Protein AF-A0AAJ5W7L3-F1 (afdb_monomer)

Foldseek 3Di:
DPVPLLVVLVVLLVVLVVVVPDPPDPDDPVLNVLSVVLNVLSVVLVVDPDVVSSVVSVVVSVVSVCVRVVVVVVVVVVD

Nearest PDB structures (foldseek):
  3t46-assembly1_A  TM=7.762E-01  e=3.112E+00  Staphylococcus aureus subsp. aureus Mu50
  7ko2-assembly4_D  TM=7.458E-01  e=3.756E+00  Escherichia coli K-12
  8e1e-assembly1_C  TM=5.716E-01  e=4.533E+00  synthetic construct

Sequence (79 aa):
MQKHSLKNNDELIQGIRTILSNDRCSFSDEEQVLLNDCIDKLEESKTEPNPHVQKLTFVKVLEILLRIFTFIDHVKDLF

Organism: NCBI:txid3121371

Structure (mmCIF, N/CA/C/O backbone):
data_AF-A0AAJ5W7L3-F1
#
_entry.id   AF-A0AAJ5W7L3-F1
#
loop_
_atom_site.group_PDB
_atom_site.id
_atom_site.type_symbol
_atom_site.label_atom_id
_atom_site.label_alt_id
_atom_site.label_comp_id
_atom_site.label_asym_id
_atom_site.label_entity_id
_atom_site.label_seq_id
_atom_site.pdbx_PDB_ins_code
_atom_site.Cartn_x
_atom_site.Cartn_y
_atom_site.Cartn_z
_atom_site.occupancy
_atom_site.B_iso_or_equiv
_atom_site.auth_seq_id
_atom_site.auth_comp_id
_atom_site.auth_asym_id
_atom_site.auth_atom_id
_atom_site.pdbx_PDB_model_num
ATOM 1 N N . MET A 1 1 ? -6.193 10.353 21.477 1.00 43.62 1 MET A N 1
ATOM 2 C CA . MET A 1 1 ? -5.123 10.848 20.574 1.00 43.62 1 MET A CA 1
ATOM 3 C C . MET A 1 1 ? -4.930 9.910 19.364 1.00 43.62 1 MET A C 1
ATOM 5 O O . MET A 1 1 ? -3.818 9.477 19.115 1.00 43.62 1 MET A O 1
ATOM 9 N N . GLN A 1 2 ? -5.981 9.591 18.589 1.00 50.69 2 GLN A N 1
ATOM 10 C CA . GLN A 1 2 ? -5.906 8.618 17.469 1.00 50.69 2 GLN A CA 1
ATOM 11 C C . GLN A 1 2 ? -6.067 9.230 16.063 1.00 50.69 2 GLN A C 1
ATOM 13 O O . GLN A 1 2 ? -5.790 8.562 15.074 1.00 50.69 2 GLN A O 1
ATOM 18 N N . LYS A 1 3 ? -6.467 10.505 15.945 1.00 50.78 3 LYS A N 1
ATOM 19 C CA . LYS A 1 3 ? -6.789 11.132 14.645 1.00 50.78 3 LYS A CA 1
ATOM 20 C C . LYS A 1 3 ? -5.601 11.276 13.684 1.00 50.78 3 LYS A C 1
ATOM 22 O O . LYS A 1 3 ? -5.818 11.313 12.481 1.00 50.78 3 LYS A O 1
ATOM 27 N N . HIS A 1 4 ? -4.372 11.366 14.194 1.00 55.25 4 HIS A N 1
ATOM 28 C CA . HIS A 1 4 ? -3.193 11.593 13.351 1.00 55.25 4 HIS A CA 1
ATOM 29 C C . HIS A 1 4 ? -2.731 10.339 12.594 1.00 55.25 4 HIS A C 1
ATOM 31 O O . HIS A 1 4 ? -2.356 10.456 11.437 1.00 55.25 4 HIS A O 1
ATOM 37 N N . SER A 1 5 ? -2.789 9.150 13.210 1.00 58.38 5 SER A N 1
ATOM 38 C CA . SER A 1 5 ? -2.313 7.901 12.579 1.00 58.38 5 SER A CA 1
ATOM 39 C C . SER A 1 5 ? -3.154 7.529 11.352 1.00 58.38 5 SER A C 1
ATOM 41 O O . SER A 1 5 ? -2.620 7.248 10.286 1.00 58.38 5 SER A O 1
ATOM 43 N N . LEU A 1 6 ? -4.482 7.637 11.480 1.00 59.19 6 LEU A N 1
ATOM 44 C CA . LEU A 1 6 ? -5.431 7.376 10.392 1.00 59.19 6 LEU A CA 1
ATOM 45 C C . LEU A 1 6 ? -5.208 8.302 9.188 1.00 59.19 6 LEU A C 1
ATOM 47 O O . LEU A 1 6 ? -5.137 7.823 8.061 1.00 59.19 6 LEU A O 1
ATOM 51 N N . LYS A 1 7 ? -5.013 9.605 9.436 1.00 67.00 7 LYS A N 1
ATOM 52 C CA . LYS A 1 7 ? -4.745 10.596 8.382 1.00 67.00 7 LYS A CA 1
ATOM 53 C C . LYS A 1 7 ? -3.473 10.263 7.596 1.00 67.00 7 LYS A C 1
ATOM 55 O O . LYS A 1 7 ? -3.464 10.389 6.379 1.00 67.00 7 LYS A O 1
ATOM 60 N N . ASN A 1 8 ? -2.435 9.791 8.286 1.00 76.19 8 ASN A N 1
ATOM 61 C CA . ASN A 1 8 ? -1.166 9.430 7.657 1.00 76.19 8 ASN A CA 1
ATOM 62 C C . ASN A 1 8 ? -1.295 8.187 6.757 1.00 76.19 8 ASN A C 1
ATOM 64 O O . ASN A 1 8 ? -0.689 8.151 5.690 1.00 76.19 8 ASN A O 1
ATOM 68 N N . ASN A 1 9 ? -2.090 7.187 7.157 1.00 84.69 9 ASN A N 1
ATOM 69 C CA . ASN A 1 9 ? -2.326 5.998 6.332 1.00 84.69 9 ASN A CA 1
ATOM 70 C C . ASN A 1 9 ? -3.129 6.331 5.071 1.00 84.69 9 ASN A C 1
ATOM 72 O O . ASN A 1 9 ? -2.766 5.881 3.989 1.00 84.69 9 ASN A O 1
ATOM 76 N N . ASP A 1 10 ? -4.183 7.142 5.198 1.00 88.56 10 ASP A N 1
ATOM 77 C CA . ASP A 1 10 ? -5.011 7.553 4.058 1.00 88.56 10 ASP A CA 1
ATOM 78 C C . ASP A 1 10 ? -4.205 8.350 3.021 1.00 88.56 10 ASP A C 1
ATOM 80 O O . ASP A 1 10 ? -4.304 8.091 1.820 1.00 88.56 10 ASP A O 1
ATOM 84 N N . GLU A 1 11 ? -3.357 9.275 3.479 1.00 89.44 11 GLU A N 1
ATOM 85 C CA . GLU A 1 11 ? -2.459 10.045 2.610 1.00 89.44 11 GLU A CA 1
ATOM 86 C C . GLU A 1 11 ? -1.446 9.140 1.892 1.00 89.44 11 GLU A C 1
ATOM 88 O O . GLU A 1 11 ? -1.194 9.317 0.697 1.00 89.44 11 GLU A O 1
ATOM 93 N N . LEU A 1 12 ? -0.901 8.135 2.586 1.00 90.19 12 LEU A N 1
ATOM 94 C CA . LEU A 1 12 ? 0.061 7.203 2.002 1.00 90.19 12 LEU A CA 1
ATOM 95 C C . LEU A 1 12 ? -0.599 6.270 0.976 1.00 90.19 12 LEU A C 1
ATOM 97 O O . LEU A 1 12 ? -0.070 6.108 -0.122 1.00 90.19 12 LEU A O 1
ATOM 101 N N . ILE A 1 13 ? -1.787 5.734 1.279 1.00 93.75 13 ILE A N 1
ATOM 102 C CA . ILE A 1 13 ? -2.599 4.954 0.330 1.00 93.75 13 ILE A CA 1
ATOM 103 C C . ILE A 1 13 ? -2.883 5.782 -0.926 1.00 93.75 13 ILE A C 1
ATOM 105 O O . ILE A 1 13 ? -2.706 5.298 -2.045 1.00 93.75 13 ILE A O 1
ATOM 109 N N . GLN A 1 14 ? -3.301 7.041 -0.761 1.00 93.62 14 GLN A N 1
ATOM 110 C CA . GLN A 1 14 ? -3.567 7.929 -1.889 1.00 93.62 14 GLN A CA 1
ATOM 111 C C 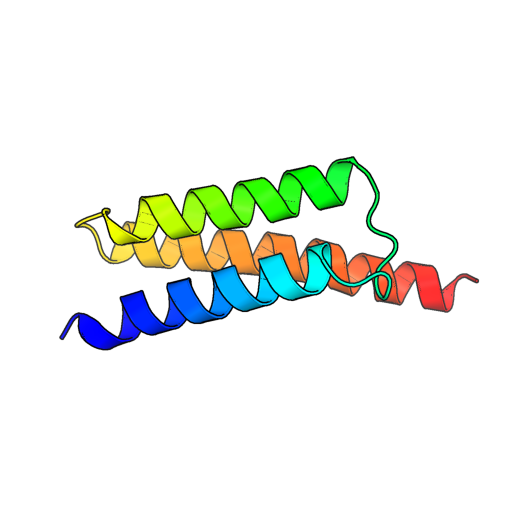. GLN A 1 14 ? -2.305 8.170 -2.727 1.00 93.62 14 GLN A C 1
ATOM 113 O O . GLN A 1 14 ? -2.379 8.142 -3.957 1.00 93.62 14 GLN A O 1
ATOM 118 N N . GLY A 1 15 ? -1.151 8.372 -2.087 1.00 91.19 15 GLY A N 1
ATOM 119 C CA . GLY A 1 15 ? 0.137 8.502 -2.768 1.00 91.19 15 GLY A CA 1
ATOM 120 C C . GLY A 1 15 ? 0.475 7.271 -3.611 1.00 91.19 15 GLY A C 1
ATOM 121 O O . GLY A 1 15 ? 0.771 7.412 -4.798 1.00 91.19 15 GLY A O 1
ATOM 122 N N . ILE A 1 16 ? 0.340 6.070 -3.037 1.00 92.44 16 ILE A N 1
ATOM 123 C CA . ILE A 1 16 ? 0.611 4.802 -3.733 1.00 92.44 16 ILE A CA 1
ATOM 124 C C . ILE A 1 16 ? -0.356 4.593 -4.911 1.00 92.44 16 ILE A C 1
ATOM 126 O O . ILE A 1 16 ? 0.063 4.270 -6.021 1.00 92.44 16 ILE A O 1
ATOM 130 N N . ARG A 1 17 ? -1.655 4.854 -4.724 1.00 93.69 17 ARG A N 1
ATOM 131 C CA . ARG A 1 17 ? -2.634 4.790 -5.825 1.00 93.69 17 ARG A CA 1
ATOM 132 C C . ARG A 1 17 ? -2.305 5.788 -6.935 1.00 93.69 17 ARG A C 1
ATOM 134 O O . ARG A 1 17 ? -2.424 5.465 -8.112 1.00 93.69 17 ARG A O 1
ATOM 141 N N . THR A 1 18 ? -1.853 6.985 -6.565 1.00 91.31 18 THR A N 1
ATOM 142 C CA . THR A 1 18 ? -1.492 8.034 -7.525 1.00 91.31 18 THR A CA 1
ATOM 143 C C . THR A 1 18 ? -0.306 7.612 -8.386 1.00 91.31 18 THR A C 1
ATOM 145 O O . THR A 1 18 ? -0.375 7.774 -9.603 1.00 91.31 18 THR A O 1
ATOM 148 N N . ILE A 1 19 ? 0.758 7.053 -7.798 1.00 89.38 19 ILE A N 1
ATOM 149 C CA . ILE A 1 19 ? 1.923 6.588 -8.571 1.00 89.38 19 ILE A CA 1
ATOM 150 C C . ILE A 1 19 ? 1.577 5.393 -9.465 1.00 89.38 19 ILE A C 1
ATOM 152 O O . ILE A 1 19 ? 2.047 5.361 -10.592 1.00 89.38 19 ILE A O 1
ATOM 156 N N . LEU A 1 20 ? 0.716 4.471 -9.014 1.00 89.19 20 LEU A N 1
ATOM 157 C CA . LEU A 1 20 ? 0.261 3.331 -9.820 1.00 89.19 20 LEU A CA 1
ATOM 158 C C . LEU A 1 20 ? -0.617 3.767 -11.002 1.00 89.19 20 LEU A C 1
ATOM 160 O O . LEU A 1 20 ? -0.565 3.164 -12.065 1.00 89.19 20 LEU A O 1
ATOM 164 N N . SER A 1 21 ? -1.432 4.811 -10.821 1.00 87.06 21 SER A N 1
ATOM 165 C CA . SER A 1 21 ? -2.331 5.324 -11.867 1.00 87.06 21 SER A CA 1
ATOM 166 C C . SER A 1 21 ? -1.654 6.231 -12.899 1.00 87.06 21 SER A C 1
ATOM 168 O O . SER A 1 21 ? -2.234 6.512 -13.945 1.00 87.06 21 SER A O 1
ATOM 170 N N . ASN A 1 22 ? -0.465 6.750 -12.588 1.00 76.50 22 ASN A N 1
ATOM 171 C CA . ASN A 1 22 ? 0.271 7.627 -13.487 1.00 76.50 22 ASN A CA 1
ATOM 172 C C . ASN A 1 22 ? 1.262 6.803 -14.312 1.00 76.50 22 ASN A C 1
ATOM 174 O O . ASN A 1 22 ? 2.146 6.174 -13.742 1.00 76.50 22 ASN A O 1
ATOM 178 N N . ASP A 1 23 ? 1.261 6.977 -15.634 1.00 71.50 23 ASP A N 1
ATOM 179 C CA . ASP A 1 23 ? 2.287 6.437 -16.553 1.00 71.50 23 ASP A CA 1
ATOM 180 C C . ASP A 1 23 ? 3.701 7.031 -16.340 1.00 71.50 23 ASP A C 1
ATOM 182 O O . ASP A 1 23 ? 4.596 6.889 -17.170 1.00 71.50 23 ASP A O 1
ATOM 186 N N . ARG A 1 24 ? 3.933 7.745 -15.231 1.00 69.56 24 ARG A N 1
ATOM 187 C CA . ARG A 1 24 ? 5.229 8.361 -14.911 1.00 69.56 24 ARG A CA 1
ATOM 188 C C . ARG A 1 24 ? 6.260 7.348 -14.422 1.00 69.56 24 ARG A C 1
ATOM 190 O O . ARG A 1 24 ? 7.454 7.626 -14.513 1.00 69.56 24 ARG A O 1
ATOM 197 N N . CYS A 1 25 ? 5.814 6.222 -13.871 1.00 73.81 25 CYS A N 1
ATOM 198 C CA . CYS A 1 25 ? 6.674 5.176 -13.337 1.00 73.81 25 CYS A CA 1
ATOM 199 C C . CYS A 1 25 ? 6.366 3.860 -14.053 1.00 73.81 25 CYS A C 1
ATOM 201 O O . CYS A 1 25 ? 5.269 3.325 -13.925 1.00 73.81 25 CYS A O 1
ATOM 203 N N . SER A 1 26 ? 7.337 3.328 -14.794 1.00 82.19 26 SER A N 1
ATOM 204 C CA . SER A 1 26 ? 7.240 1.999 -15.405 1.00 82.19 26 SER A CA 1
ATOM 205 C C . SER A 1 26 ? 7.545 0.925 -14.361 1.00 82.19 26 SER A C 1
ATOM 207 O O . SER A 1 26 ? 8.639 0.370 -14.342 1.00 82.19 26 SER A O 1
ATOM 209 N N . PHE A 1 27 ? 6.595 0.680 -13.460 1.00 86.25 27 PHE A N 1
ATOM 210 C CA . PHE A 1 27 ? 6.704 -0.397 -12.479 1.00 86.25 27 PHE A CA 1
ATOM 211 C C . PHE A 1 27 ? 6.558 -1.756 -13.162 1.00 86.25 27 PHE A C 1
ATOM 213 O O . PHE A 1 27 ? 5.614 -1.982 -13.924 1.00 86.25 27 PHE A O 1
ATOM 220 N N . SER A 1 28 ? 7.462 -2.674 -12.844 1.00 88.50 28 SER A N 1
ATOM 221 C CA . SER A 1 28 ? 7.320 -4.092 -13.167 1.00 88.50 28 SER A CA 1
ATOM 222 C C . SER A 1 28 ? 6.094 -4.704 -12.483 1.00 88.50 28 SER A C 1
ATOM 224 O O . SER A 1 28 ? 5.591 -4.178 -11.488 1.00 88.50 28 SER A O 1
ATOM 226 N N . ASP A 1 29 ? 5.633 -5.852 -12.982 1.00 89.69 29 ASP A N 1
ATOM 227 C CA . ASP A 1 29 ? 4.511 -6.582 -12.379 1.00 89.69 29 ASP A CA 1
ATOM 228 C C . ASP A 1 29 ? 4.773 -6.904 -10.894 1.00 89.69 29 ASP A C 1
ATOM 230 O O . ASP A 1 29 ? 3.873 -6.797 -10.062 1.00 89.69 29 ASP A O 1
ATOM 234 N N . GLU A 1 30 ? 6.020 -7.235 -10.536 1.00 89.75 30 GLU A N 1
ATOM 235 C CA . GLU A 1 30 ? 6.421 -7.499 -9.148 1.00 89.75 30 GLU A CA 1
ATOM 236 C C . GLU A 1 30 ? 6.316 -6.240 -8.273 1.00 89.75 30 GLU A C 1
ATOM 238 O O . GLU A 1 30 ? 5.756 -6.288 -7.177 1.00 89.75 30 GLU A O 1
ATOM 243 N N . GLU A 1 31 ? 6.785 -5.091 -8.764 1.00 90.19 31 GLU A N 1
ATOM 244 C CA . GLU A 1 31 ? 6.666 -3.815 -8.048 1.00 90.19 31 GLU A CA 1
ATOM 245 C C . GLU A 1 31 ? 5.204 -3.391 -7.888 1.00 90.19 31 GLU A C 1
ATOM 247 O O . GLU A 1 31 ? 4.814 -2.930 -6.816 1.00 90.19 31 GLU A O 1
ATOM 252 N N . GLN A 1 32 ? 4.368 -3.598 -8.908 1.00 91.50 32 GLN A N 1
ATOM 253 C CA . GLN A 1 32 ? 2.934 -3.320 -8.817 1.00 91.50 32 GLN A CA 1
ATOM 254 C C . GLN A 1 32 ? 2.254 -4.193 -7.757 1.00 91.50 32 GLN A C 1
ATOM 256 O O . GLN A 1 32 ? 1.433 -3.694 -6.986 1.00 91.50 32 GLN A O 1
ATOM 261 N N . VAL A 1 33 ? 2.605 -5.480 -7.673 1.00 93.31 33 VAL A N 1
ATOM 262 C CA . VAL A 1 33 ? 2.104 -6.378 -6.620 1.00 93.31 33 VAL A CA 1
ATOM 263 C C . VAL A 1 33 ? 2.536 -5.887 -5.237 1.00 93.31 33 VAL A C 1
ATOM 265 O O . VAL A 1 33 ? 1.700 -5.796 -4.341 1.00 93.31 33 VAL A O 1
ATOM 268 N N . LEU A 1 34 ? 3.804 -5.503 -5.064 1.00 92.62 34 LEU A N 1
ATOM 269 C CA . LEU A 1 34 ? 4.322 -4.991 -3.789 1.00 92.62 34 LEU A CA 1
ATOM 270 C C . LEU A 1 34 ? 3.652 -3.679 -3.354 1.00 92.62 34 LEU A C 1
ATOM 272 O O . LEU A 1 34 ? 3.378 -3.484 -2.168 1.00 92.62 34 LEU A O 1
ATOM 276 N N . LEU A 1 35 ? 3.368 -2.779 -4.297 1.00 93.44 35 LEU A N 1
ATOM 277 C CA . LEU A 1 35 ? 2.662 -1.525 -4.023 1.00 93.44 35 LEU A CA 1
ATOM 278 C C . LEU A 1 35 ? 1.193 -1.765 -3.650 1.00 93.44 35 LEU A C 1
ATOM 280 O O . LEU A 1 35 ? 0.687 -1.112 -2.736 1.00 93.44 35 LEU A O 1
ATOM 284 N N . ASN A 1 36 ? 0.517 -2.715 -4.300 1.00 94.56 36 ASN A N 1
ATOM 285 C CA . ASN A 1 36 ? -0.846 -3.102 -3.926 1.00 94.56 36 ASN A CA 1
ATOM 286 C C . ASN A 1 36 ? -0.892 -3.768 -2.540 1.00 94.56 36 ASN A C 1
ATOM 288 O O . ASN A 1 36 ? -1.709 -3.379 -1.712 1.00 94.56 36 ASN A O 1
ATOM 292 N N . ASP A 1 37 ? 0.049 -4.661 -2.230 1.00 94.44 37 ASP A N 1
ATOM 293 C CA . ASP A 1 37 ? 0.183 -5.265 -0.894 1.00 94.44 37 ASP A CA 1
ATOM 294 C C . ASP A 1 37 ? 0.439 -4.206 0.200 1.00 94.44 37 ASP A C 1
ATOM 296 O O . ASP A 1 37 ? -0.062 -4.310 1.321 1.00 94.44 37 ASP A O 1
ATOM 300 N N . CYS A 1 38 ? 1.158 -3.122 -0.122 1.00 94.38 38 CYS A N 1
ATOM 301 C CA . CYS A 1 38 ? 1.291 -1.984 0.789 1.00 94.38 38 CYS A CA 1
ATOM 302 C C . CYS A 1 38 ? -0.049 -1.287 1.059 1.00 94.38 38 CYS A C 1
ATOM 304 O O . CYS A 1 38 ? -0.307 -0.911 2.203 1.00 94.38 38 CYS A O 1
ATOM 306 N N . ILE A 1 39 ? -0.896 -1.108 0.039 1.00 95.19 39 ILE A N 1
ATOM 307 C CA . ILE A 1 39 ? -2.236 -0.527 0.210 1.00 95.19 39 ILE A CA 1
ATOM 308 C C . ILE A 1 39 ? -3.068 -1.408 1.143 1.00 95.19 39 ILE A C 1
ATOM 310 O O . ILE A 1 39 ? -3.629 -0.890 2.109 1.00 95.19 39 ILE A O 1
ATOM 314 N N . ASP A 1 40 ? -3.094 -2.718 0.902 1.00 94.50 40 ASP A N 1
ATOM 315 C CA . ASP A 1 40 ? -3.881 -3.664 1.698 1.00 94.50 40 ASP A CA 1
ATOM 316 C C . ASP A 1 40 ? -3.448 -3.646 3.170 1.00 94.50 40 ASP A C 1
ATOM 318 O O . ASP A 1 40 ? -4.270 -3.456 4.067 1.00 94.50 40 ASP A O 1
ATOM 322 N N . LYS A 1 41 ? -2.137 -3.696 3.432 1.00 91.81 41 LYS A N 1
ATOM 323 C CA . LYS A 1 41 ? -1.580 -3.601 4.792 1.00 91.81 41 LYS A CA 1
ATOM 324 C C . LYS A 1 41 ? -1.923 -2.287 5.493 1.00 91.81 41 LYS A C 1
ATOM 326 O O . LYS A 1 41 ? -2.178 -2.274 6.701 1.00 91.81 41 LYS A O 1
ATOM 331 N N . LEU A 1 42 ? -1.910 -1.165 4.771 1.00 91.56 42 LEU A N 1
ATOM 332 C CA . LEU A 1 42 ? -2.301 0.128 5.333 1.00 91.56 42 LEU A CA 1
ATOM 333 C C . LEU A 1 42 ? -3.797 0.159 5.664 1.00 91.56 42 LEU A C 1
ATOM 335 O O . LEU A 1 42 ? -4.149 0.654 6.737 1.00 91.56 42 LEU A O 1
ATOM 339 N N . GLU A 1 43 ? -4.657 -0.396 4.808 1.00 92.50 43 GLU A N 1
ATOM 340 C CA . GLU A 1 43 ? -6.101 -0.500 5.060 1.00 92.50 43 GLU A CA 1
ATOM 341 C C . GLU A 1 43 ? -6.395 -1.397 6.273 1.0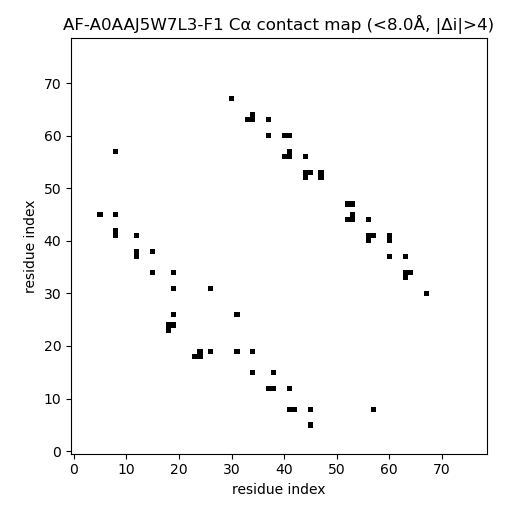0 92.50 43 GLU A C 1
ATOM 343 O O . GLU A 1 43 ? -7.115 -0.984 7.185 1.00 92.50 43 GLU A O 1
ATOM 348 N N . GLU A 1 44 ? -5.758 -2.568 6.362 1.00 90.75 44 GLU A N 1
ATOM 349 C CA . GLU A 1 44 ? -5.860 -3.465 7.521 1.00 90.75 44 GLU A CA 1
ATOM 350 C C . GLU A 1 44 ? -5.439 -2.759 8.817 1.00 90.75 44 GLU A C 1
ATOM 352 O O . GLU A 1 44 ? -6.148 -2.803 9.830 1.00 90.75 44 GLU A O 1
ATOM 357 N N . SER A 1 45 ? -4.331 -2.008 8.776 1.00 88.94 45 SER A N 1
ATOM 358 C CA . SER A 1 45 ? -3.806 -1.294 9.945 1.00 88.94 45 SER A CA 1
ATOM 359 C C . SER A 1 45 ? -4.737 -0.200 10.484 1.00 88.94 45 SER A C 1
ATOM 361 O O . SER A 1 45 ? -4.623 0.174 11.651 1.00 88.94 45 SER A O 1
ATOM 363 N N . LYS A 1 46 ? -5.694 0.297 9.687 1.00 86.12 46 LYS A N 1
ATOM 364 C CA . LYS A 1 46 ? -6.698 1.275 10.152 1.00 86.12 46 LYS A CA 1
ATOM 365 C C . LYS A 1 46 ? -7.700 0.656 11.125 1.00 86.12 46 LYS A C 1
ATOM 367 O O . LYS A 1 46 ? -8.281 1.378 11.934 1.00 86.12 46 LYS A O 1
ATOM 372 N N . THR A 1 47 ? -7.885 -0.661 11.058 1.00 87.94 47 THR A N 1
ATOM 373 C CA . THR A 1 47 ? -8.758 -1.420 11.967 1.00 87.94 47 THR A CA 1
ATOM 374 C C . THR A 1 47 ? -8.006 -2.065 13.132 1.00 87.94 47 THR A C 1
ATOM 376 O O . THR A 1 47 ? -8.633 -2.509 14.091 1.00 87.94 47 THR A O 1
ATOM 379 N N . GLU A 1 48 ? -6.672 -2.073 13.087 1.00 87.44 48 GLU A N 1
ATOM 380 C CA . GLU A 1 48 ? -5.822 -2.675 14.111 1.00 87.44 48 GLU A CA 1
ATOM 381 C C . GLU A 1 48 ? -5.862 -1.854 15.416 1.00 87.44 48 GLU A C 1
ATOM 383 O O . GLU A 1 48 ? -5.425 -0.701 15.428 1.00 87.44 48 GLU A O 1
ATOM 388 N N . PRO A 1 49 ? -6.344 -2.399 16.547 1.00 85.69 49 PRO A N 1
ATOM 389 C CA . PRO A 1 49 ? -6.400 -1.663 17.811 1.00 85.69 49 PRO A CA 1
ATOM 390 C C . PRO A 1 49 ? -5.022 -1.425 18.449 1.00 85.69 49 PRO A C 1
ATOM 392 O O . PRO A 1 49 ? -4.888 -0.526 19.285 1.00 85.69 49 PRO A O 1
ATOM 395 N N . ASN A 1 50 ? -3.995 -2.202 18.087 1.00 89.38 50 ASN A N 1
ATOM 396 C CA . ASN A 1 50 ? -2.665 -2.111 18.674 1.00 89.38 50 ASN A CA 1
ATOM 397 C C . ASN A 1 50 ? -1.776 -1.070 17.956 1.00 89.38 50 ASN A C 1
ATOM 399 O O . ASN A 1 50 ? -1.295 -1.308 16.843 1.00 89.38 50 ASN A O 1
ATOM 403 N N . PRO A 1 51 ? -1.430 0.055 18.611 1.00 83.69 51 PRO A N 1
ATOM 404 C CA . PRO A 1 51 ? -0.614 1.103 18.000 1.00 83.69 51 PRO A CA 1
ATOM 405 C C . PRO A 1 51 ? 0.827 0.662 17.696 1.00 83.69 51 PRO A C 1
ATOM 407 O O . PRO A 1 51 ? 1.481 1.261 16.843 1.00 83.69 51 PRO A O 1
ATOM 410 N N . HIS A 1 52 ? 1.350 -0.362 18.378 1.00 86.25 52 HIS A N 1
ATOM 411 C CA . HIS A 1 52 ? 2.667 -0.919 18.068 1.00 86.25 52 HIS A CA 1
ATOM 412 C C . HIS A 1 52 ? 2.646 -1.682 16.738 1.00 86.25 52 HIS A C 1
ATOM 414 O O . HIS A 1 52 ? 3.564 -1.539 15.932 1.00 86.25 52 HIS A O 1
ATOM 420 N N . VAL A 1 53 ? 1.581 -2.448 16.486 1.00 87.06 53 VAL A N 1
ATOM 421 C CA . VAL A 1 53 ? 1.393 -3.173 15.222 1.00 87.06 53 VAL A CA 1
ATOM 422 C C . VAL A 1 53 ? 1.199 -2.182 14.077 1.00 87.06 53 VAL A C 1
ATOM 424 O O . VAL A 1 53 ? 1.892 -2.298 13.073 1.00 87.06 53 VAL A O 1
ATOM 427 N N . GLN A 1 54 ? 0.385 -1.135 14.267 1.00 85.06 54 GLN A N 1
ATOM 428 C CA . GLN A 1 54 ? 0.237 -0.059 13.274 1.00 85.06 54 GLN A CA 1
ATOM 429 C C . GLN A 1 54 ? 1.582 0.574 12.888 1.00 85.06 54 GLN A C 1
ATOM 431 O O . GLN A 1 54 ? 1.881 0.735 11.706 1.00 85.06 54 GLN A O 1
ATOM 436 N N . LYS A 1 55 ? 2.425 0.904 13.877 1.00 85.75 55 LYS A N 1
ATOM 437 C CA . LYS A 1 55 ? 3.763 1.461 13.622 1.00 85.75 55 LYS A CA 1
ATOM 438 C C . LYS A 1 55 ? 4.658 0.488 12.862 1.00 85.75 55 LYS A C 1
ATOM 440 O O . LYS A 1 55 ? 5.361 0.910 11.950 1.00 85.75 55 LYS A O 1
ATOM 445 N N . LEU A 1 56 ? 4.639 -0.794 13.224 1.00 88.75 56 LEU A N 1
ATOM 446 C CA . LEU A 1 56 ? 5.428 -1.811 12.533 1.00 88.75 56 LEU A CA 1
ATOM 447 C C . LEU A 1 56 ? 4.982 -1.967 11.073 1.00 88.75 56 LEU A C 1
ATOM 449 O O . LEU A 1 56 ? 5.828 -2.057 10.187 1.00 88.75 56 LEU A O 1
ATOM 453 N N . THR A 1 57 ? 3.672 -1.952 10.818 1.00 88.31 57 THR A N 1
ATOM 454 C CA . THR A 1 57 ? 3.116 -1.968 9.461 1.00 88.31 57 THR A CA 1
ATOM 455 C C . THR A 1 57 ? 3.579 -0.755 8.662 1.00 88.31 57 THR A C 1
ATOM 457 O O . THR A 1 57 ? 4.079 -0.916 7.553 1.00 88.31 57 THR A O 1
ATOM 460 N N . PHE A 1 58 ? 3.510 0.441 9.248 1.00 87.00 58 PHE A N 1
ATOM 46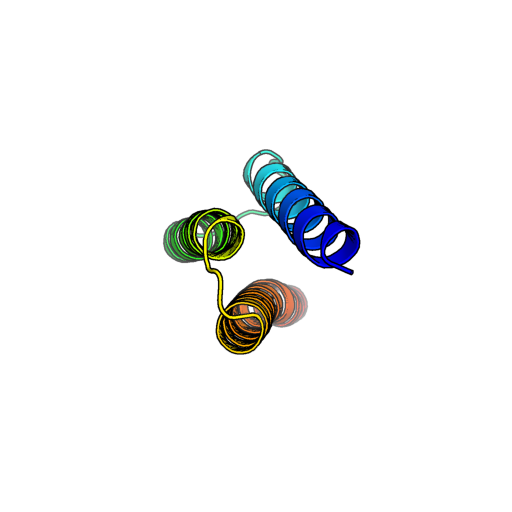1 C CA . PHE A 1 58 ? 3.983 1.664 8.603 1.00 87.00 58 PHE A CA 1
ATOM 462 C C . PHE A 1 58 ? 5.475 1.597 8.233 1.00 87.00 58 PHE A C 1
ATOM 464 O O . PHE A 1 58 ? 5.847 1.937 7.114 1.00 87.00 58 PHE A O 1
ATOM 471 N N . VAL A 1 59 ? 6.331 1.101 9.135 1.00 88.38 59 VAL A N 1
ATOM 472 C CA . VAL A 1 59 ? 7.771 0.932 8.861 1.00 88.38 59 VAL A CA 1
ATOM 473 C C . VAL A 1 59 ? 8.013 -0.047 7.710 1.00 88.38 59 VAL A C 1
ATOM 475 O O . VAL A 1 59 ? 8.805 0.256 6.822 1.00 88.38 59 VAL A O 1
ATOM 478 N N . LYS A 1 60 ? 7.303 -1.182 7.678 1.00 90.06 60 LYS A N 1
ATOM 479 C CA . LYS A 1 60 ? 7.418 -2.164 6.585 1.00 90.06 60 LYS A CA 1
ATOM 480 C C . LYS A 1 60 ? 7.003 -1.581 5.236 1.00 90.06 60 LYS A C 1
ATOM 482 O O . LYS A 1 60 ? 7.658 -1.835 4.233 1.00 90.06 60 LYS A O 1
ATOM 487 N N . VAL A 1 61 ? 5.931 -0.790 5.211 1.00 91.31 61 VAL A N 1
A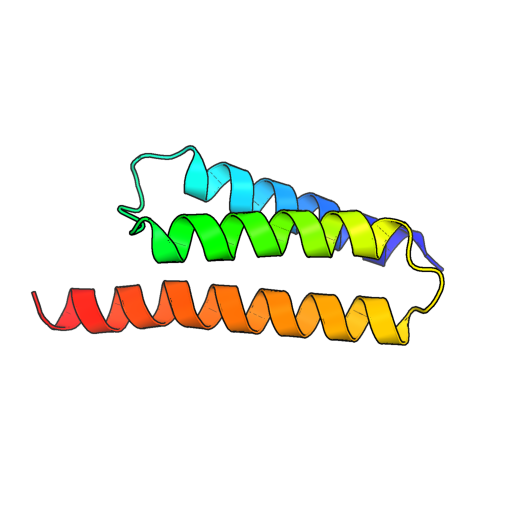TOM 488 C CA . VAL A 1 61 ? 5.489 -0.104 3.992 1.00 91.31 61 VAL A CA 1
ATOM 489 C C . VAL A 1 61 ? 6.553 0.885 3.518 1.00 91.31 61 VAL A C 1
ATOM 491 O O . VAL A 1 61 ? 6.894 0.890 2.339 1.00 91.31 61 VAL A O 1
ATOM 494 N N . LEU A 1 62 ? 7.134 1.680 4.423 1.00 89.19 62 LEU A N 1
ATOM 495 C CA . LEU A 1 62 ? 8.224 2.591 4.064 1.00 89.19 62 LEU A CA 1
ATOM 496 C C . LEU A 1 62 ? 9.450 1.854 3.515 1.00 89.19 62 LEU A C 1
ATOM 498 O O . LEU A 1 62 ? 10.054 2.331 2.561 1.00 89.19 62 LEU A O 1
ATOM 502 N N . GLU A 1 63 ? 9.807 0.702 4.078 1.00 90.06 63 GLU A N 1
ATOM 503 C CA . GLU A 1 63 ? 10.918 -0.120 3.589 1.00 90.06 63 GLU A CA 1
ATOM 504 C C . GLU A 1 63 ? 10.684 -0.606 2.150 1.00 90.06 63 GLU A C 1
ATOM 506 O O . GLU A 1 63 ? 11.581 -0.503 1.313 1.00 90.06 63 GLU A O 1
ATOM 511 N N . ILE A 1 64 ? 9.466 -1.062 1.833 1.00 89.94 64 ILE A N 1
ATOM 512 C CA . ILE A 1 64 ? 9.091 -1.477 0.473 1.00 89.94 64 ILE A CA 1
ATOM 513 C C . ILE A 1 64 ? 9.156 -0.289 -0.489 1.00 89.94 64 ILE A C 1
ATOM 515 O O . ILE A 1 64 ? 9.766 -0.395 -1.551 1.00 89.94 64 ILE A O 1
ATOM 519 N N . LEU A 1 65 ? 8.582 0.856 -0.108 1.00 89.62 65 LEU A N 1
ATOM 520 C CA . LEU A 1 65 ? 8.607 2.061 -0.937 1.00 89.62 65 LEU A CA 1
ATOM 521 C C . LEU A 1 65 ? 10.040 2.525 -1.200 1.00 89.62 65 LEU A C 1
ATOM 523 O O . LEU A 1 65 ? 10.397 2.790 -2.345 1.00 89.62 65 LEU A O 1
ATOM 527 N N . LEU A 1 66 ? 10.880 2.577 -0.165 1.00 87.75 66 LEU A N 1
ATOM 528 C CA . LEU A 1 66 ? 12.291 2.918 -0.316 1.00 87.75 66 LEU A CA 1
ATOM 529 C C . LEU A 1 66 ? 12.989 1.947 -1.255 1.00 87.75 66 LEU A C 1
ATOM 531 O O . LEU A 1 66 ? 13.713 2.400 -2.133 1.00 87.75 66 LEU A O 1
ATOM 535 N N . ARG A 1 67 ? 12.756 0.638 -1.120 1.00 86.62 67 ARG A N 1
ATOM 536 C CA . ARG A 1 67 ? 13.351 -0.357 -2.012 1.00 86.62 67 ARG A CA 1
ATOM 537 C C . ARG A 1 67 ? 12.961 -0.103 -3.463 1.00 86.62 67 ARG A C 1
ATOM 539 O O . ARG A 1 67 ? 13.849 -0.062 -4.297 1.00 86.62 67 ARG A O 1
ATOM 546 N N . ILE A 1 68 ? 11.685 0.130 -3.752 1.00 85.38 68 ILE A N 1
ATOM 547 C CA . ILE A 1 68 ? 11.210 0.403 -5.117 1.00 85.38 68 ILE A CA 1
ATOM 548 C C . ILE A 1 68 ? 11.847 1.690 -5.661 1.00 85.38 68 ILE A C 1
ATOM 550 O O . ILE A 1 68 ? 12.453 1.690 -6.728 1.00 85.38 68 ILE A O 1
ATOM 554 N N . PHE A 1 69 ? 11.793 2.790 -4.908 1.00 81.75 69 PHE A N 1
ATOM 555 C CA . PHE A 1 69 ? 12.270 4.084 -5.404 1.00 81.75 69 PHE A CA 1
ATOM 556 C C . PHE A 1 69 ? 13.796 4.220 -5.459 1.00 81.75 69 PHE A C 1
ATOM 558 O O . PHE A 1 69 ? 14.309 4.869 -6.365 1.00 81.75 69 PHE A O 1
ATOM 565 N N . THR A 1 70 ? 14.537 3.589 -4.547 1.00 78.12 70 THR A N 1
ATOM 566 C CA . THR A 1 70 ? 16.011 3.587 -4.594 1.00 78.12 70 THR A CA 1
ATOM 567 C C . THR A 1 70 ? 16.555 2.641 -5.658 1.00 78.12 70 THR A C 1
ATOM 569 O O . THR A 1 70 ? 17.595 2.928 -6.248 1.00 78.12 70 THR A O 1
ATOM 572 N N . PHE A 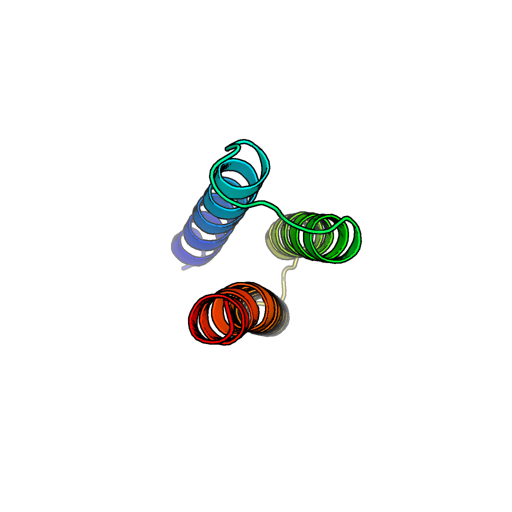1 71 ? 15.847 1.548 -5.964 1.00 62.94 71 PHE A N 1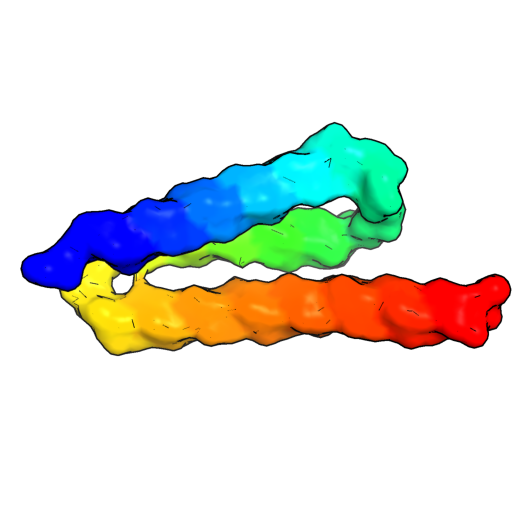
ATOM 573 C CA . PHE A 1 71 ? 16.203 0.692 -7.095 1.00 62.94 71 PHE A CA 1
ATOM 574 C C . PHE A 1 71 ? 16.021 1.439 -8.421 1.00 62.94 71 PHE A C 1
ATOM 576 O O . PHE A 1 71 ? 16.880 1.348 -9.292 1.00 62.94 71 PHE A O 1
ATOM 583 N N . ILE A 1 72 ? 14.967 2.255 -8.546 1.00 56.78 72 ILE A N 1
ATOM 584 C CA . ILE A 1 7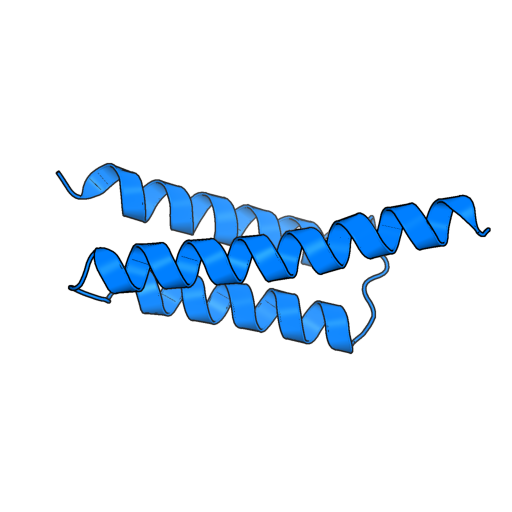2 ? 14.748 3.107 -9.724 1.00 56.78 72 ILE A CA 1
ATOM 585 C C . ILE A 1 72 ? 15.892 4.117 -9.919 1.00 56.78 72 ILE A C 1
ATOM 587 O O . ILE A 1 72 ? 16.322 4.306 -11.055 1.00 56.78 72 ILE A O 1
ATOM 591 N N . ASP A 1 73 ? 16.418 4.737 -8.857 1.00 53.47 73 ASP A N 1
ATOM 592 C CA . ASP A 1 73 ? 17.569 5.649 -8.983 1.00 53.47 73 ASP A CA 1
ATOM 593 C C . ASP A 1 73 ? 18.854 4.909 -9.388 1.00 53.47 73 ASP A C 1
ATOM 595 O O . ASP A 1 73 ? 19.570 5.366 -10.277 1.00 53.47 73 ASP A O 1
ATOM 599 N N . HIS A 1 74 ? 19.108 3.716 -8.840 1.00 51.75 74 HIS A N 1
ATOM 600 C CA . HIS A 1 74 ? 20.284 2.930 -9.228 1.00 51.75 74 HIS A CA 1
ATOM 601 C C . HIS A 1 74 ? 20.226 2.397 -10.667 1.00 51.75 74 HIS A C 1
ATOM 603 O O . HIS A 1 74 ? 21.269 2.249 -11.302 1.00 51.75 74 HIS A O 1
ATOM 609 N N . VAL A 1 75 ? 19.030 2.109 -11.191 1.00 50.69 75 VAL A N 1
ATOM 610 C CA . VAL A 1 75 ? 18.845 1.688 -12.589 1.00 50.69 75 VAL A CA 1
ATOM 611 C C . VAL A 1 75 ? 18.909 2.887 -13.542 1.00 50.69 75 VAL A C 1
ATOM 613 O O . VAL A 1 75 ? 19.422 2.741 -14.649 1.00 50.69 75 VAL A O 1
ATOM 616 N N . LYS A 1 76 ? 18.464 4.079 -13.117 1.00 48.41 76 LYS A N 1
ATOM 617 C CA . LYS A 1 76 ? 18.604 5.322 -13.899 1.00 48.41 76 LYS A CA 1
ATOM 618 C C . LYS A 1 76 ? 20.053 5.766 -14.078 1.00 48.41 76 LYS A C 1
ATOM 620 O O . LYS A 1 76 ? 20.374 6.269 -15.143 1.00 48.41 76 LYS A O 1
ATOM 625 N N . ASP A 1 77 ? 20.919 5.558 -13.088 1.00 49.69 77 ASP A N 1
ATOM 626 C CA . ASP A 1 77 ? 22.360 5.838 -13.225 1.00 49.69 77 ASP A CA 1
ATOM 627 C C . ASP A 1 77 ?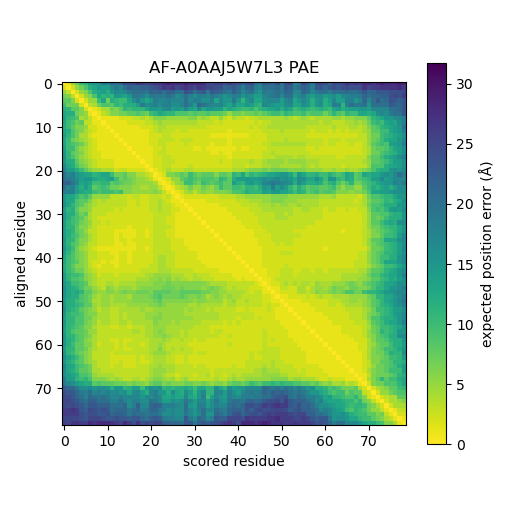 23.094 4.825 -14.129 1.00 49.69 77 ASP A C 1
ATOM 629 O O . ASP A 1 77 ? 24.244 5.052 -14.511 1.00 49.69 77 ASP A O 1
ATOM 633 N N . LEU A 1 78 ? 22.459 3.697 -14.468 1.00 46.00 78 LEU A N 1
ATOM 634 C CA . LEU A 1 78 ? 23.050 2.642 -15.294 1.00 46.00 78 LEU A CA 1
ATOM 635 C C . LEU A 1 78 ? 22.675 2.735 -16.787 1.00 46.00 78 LEU A C 1
ATOM 637 O O . LEU A 1 78 ? 23.248 1.985 -17.581 1.00 46.00 78 LEU A O 1
ATOM 641 N N . PHE A 1 79 ? 21.720 3.598 -17.160 1.00 38.41 79 PHE A N 1
ATOM 642 C CA . PHE A 1 79 ? 21.154 3.709 -18.513 1.00 38.41 79 PHE A CA 1
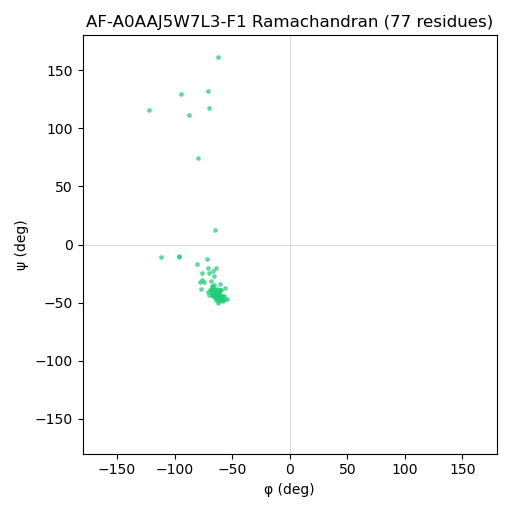ATOM 643 C C . PHE A 1 79 ? 21.460 5.047 -19.193 1.00 38.41 79 PHE A C 1
ATOM 645 O O . PHE A 1 79 ? 21.341 6.100 -18.533 1.00 38.41 79 PHE A O 1
#

pLDDT: mean 80.86, std 15.34, range [38.41, 95.19]

Mean predicted aligned error: 7.32 Å

Solvent-accessible surface area (backbone atoms only — not comparable to full-atom values): 4593 Å² total; per-residue (Å²): 142,65,72,65,63,54,54,53,42,54,53,49,42,51,51,53,52,49,53,72,73,35,92,85,54,90,67,50,74,68,53,50,52,53,53,52,52,38,41,53,53,45,58,54,39,70,73,50,88,49,68,68,58,38,51,52,51,52,52,54,42,50,52,52,51,48,52,56,56,54,51,52,54,60,52,55,78,73,106

Secondary structure (DSSP, 8-state):
--HHHHHHHHHHHHHHHHHHHSTTS---HHHHHHHHHHHHHHHHHHH---HHHHHHHHHHHHHHHHHHHHHHHHHHTT-

Radius of gyration: 13.8 Å; Cα contacts (8 Å, |Δi|>4): 34; chains: 1; bounding box: 32×19×39 Å